Protein AF-A0A2N3T269-F1 (afdb_monomer_lite)

Structure (mmCIF, N/CA/C/O backbone):
data_AF-A0A2N3T269-F1
#
_entry.id   AF-A0A2N3T269-F1
#
loop_
_atom_site.group_PDB
_atom_site.id
_atom_site.type_symbol
_atom_site.label_atom_id
_atom_site.label_alt_id
_atom_site.label_comp_id
_atom_site.label_asym_id
_atom_site.label_entity_id
_atom_site.label_seq_id
_atom_site.pdbx_PDB_ins_code
_atom_site.Cartn_x
_atom_site.Cartn_y
_atom_site.Cartn_z
_atom_site.occupancy
_atom_site.B_iso_or_equiv
_atom_site.auth_seq_id
_atom_site.auth_comp_id
_atom_site.auth_asym_id
_atom_site.auth_atom_id
_atom_site.pdbx_PDB_model_num
ATOM 1 N N . MET A 1 1 ? 0.708 21.707 15.792 1.00 47.00 1 MET A N 1
ATOM 2 C CA . MET A 1 1 ? -0.274 21.480 16.881 1.00 47.00 1 MET A CA 1
ATOM 3 C C . MET A 1 1 ? -0.678 20.002 17.063 1.00 47.00 1 MET A C 1
ATOM 5 O O . MET A 1 1 ? -1.629 19.727 17.777 1.00 47.00 1 MET A O 1
ATOM 9 N N . LEU A 1 2 ? 0.077 19.028 16.522 1.00 50.47 2 LEU A N 1
ATOM 10 C CA . LEU A 1 2 ? -0.224 17.587 16.652 1.00 50.47 2 LEU A CA 1
ATOM 11 C C . LEU A 1 2 ? -0.039 17.019 18.075 1.00 50.47 2 LEU A C 1
ATOM 13 O O . LEU A 1 2 ? -0.678 16.038 18.439 1.00 50.47 2 LEU A O 1
ATOM 17 N N . LYS A 1 3 ? 0.832 17.637 18.887 1.00 46.22 3 LYS A N 1
ATOM 18 C CA . LYS A 1 3 ? 1.216 17.127 20.217 1.00 46.22 3 LYS A CA 1
ATOM 19 C C . LYS A 1 3 ? 0.056 17.078 21.225 1.00 46.22 3 LYS A C 1
ATOM 21 O O . LYS A 1 3 ? 0.114 16.280 22.152 1.00 46.22 3 LYS A O 1
ATOM 26 N N . ASN A 1 4 ? -1.004 17.867 21.021 1.00 51.56 4 ASN A N 1
ATOM 27 C CA . ASN A 1 4 ? -2.144 17.938 21.945 1.00 51.56 4 ASN A CA 1
ATOM 28 C C . ASN A 1 4 ? -3.233 16.886 21.676 1.00 51.56 4 ASN A C 1
ATOM 30 O O . ASN A 1 4 ? -4.095 16.689 22.524 1.00 51.56 4 ASN A O 1
ATOM 34 N N . ILE A 1 5 ? -3.210 16.209 20.522 1.00 54.91 5 ILE A N 1
ATOM 35 C CA . ILE A 1 5 ? -4.195 15.163 20.187 1.00 54.91 5 ILE A CA 1
ATOM 36 C C . ILE A 1 5 ? -3.780 13.819 20.804 1.00 54.91 5 ILE A C 1
ATOM 38 O O . ILE A 1 5 ? -4.626 13.067 21.272 1.00 54.91 5 ILE A O 1
ATOM 42 N N . LEU A 1 6 ? -2.470 13.560 20.881 1.00 52.62 6 LEU A N 1
ATOM 43 C CA . LEU A 1 6 ? -1.887 12.334 21.442 1.00 52.62 6 LEU A CA 1
ATOM 44 C C . LEU A 1 6 ? -2.044 12.196 22.970 1.00 52.62 6 LEU A C 1
ATOM 46 O O . LEU A 1 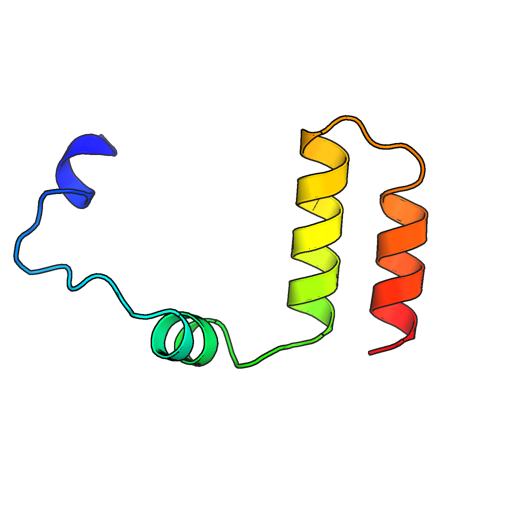6 ? -1.813 11.115 23.492 1.00 52.62 6 LEU A O 1
ATOM 50 N N . ASN A 1 7 ? -2.422 13.268 23.679 1.00 52.94 7 ASN A N 1
ATOM 51 C CA . ASN A 1 7 ? -2.505 13.327 25.148 1.00 52.94 7 ASN A CA 1
ATOM 52 C C . ASN A 1 7 ? -3.924 13.613 25.678 1.00 52.94 7 ASN A C 1
ATOM 54 O O . ASN A 1 7 ? -4.091 14.062 26.811 1.00 52.94 7 ASN A O 1
ATOM 58 N N . ARG A 1 8 ? -4.970 13.390 24.872 1.00 56.53 8 ARG A N 1
ATOM 59 C CA . ARG A 1 8 ? -6.345 13.435 25.384 1.00 56.53 8 ARG A CA 1
ATOM 60 C C . ARG A 1 8 ? -6.706 12.086 26.002 1.00 56.53 8 ARG A C 1
ATOM 62 O O . ARG A 1 8 ? -6.815 11.100 25.284 1.00 56.53 8 ARG A O 1
ATOM 69 N N . ASN A 1 9 ? -6.963 12.078 27.310 1.00 58.00 9 ASN A N 1
ATOM 70 C CA . ASN A 1 9 ? -7.457 10.910 28.054 1.00 58.00 9 ASN A CA 1
ATOM 71 C C . ASN A 1 9 ? -8.799 10.367 27.520 1.00 58.00 9 ASN A C 1
ATOM 73 O O . ASN A 1 9 ? -9.133 9.215 27.772 1.00 58.00 9 ASN A O 1
ATOM 77 N N . ASP A 1 10 ? -9.542 11.172 26.754 1.00 62.84 10 ASP A N 1
ATOM 78 C CA . ASP A 1 10 ? -10.801 10.786 26.103 1.00 62.84 10 ASP A CA 1
ATOM 79 C C . ASP A 1 10 ? -10.605 10.069 24.753 1.00 62.84 10 ASP A C 1
ATOM 81 O O . ASP A 1 10 ? -11.565 9.580 24.158 1.00 62.84 10 ASP A O 1
ATOM 85 N N . VAL A 1 11 ? -9.373 10.015 24.230 1.00 61.44 11 VAL A N 1
ATOM 86 C CA . VAL A 1 11 ? -9.060 9.341 22.964 1.00 61.44 11 VAL A CA 1
ATOM 87 C C . VAL A 1 11 ? -8.590 7.927 23.279 1.00 61.44 11 VAL A C 1
ATOM 89 O O . VAL A 1 11 ? -7.412 7.670 23.528 1.00 61.44 11 VAL A O 1
ATOM 92 N N . LYS A 1 12 ? -9.533 6.983 23.279 1.00 67.94 12 LYS A N 1
ATOM 93 C CA . LYS A 1 12 ? -9.221 5.559 23.417 1.00 67.94 12 LYS A CA 1
ATOM 94 C C . LYS A 1 12 ? -8.432 5.099 22.190 1.00 67.94 12 LYS A C 1
ATOM 96 O O . LYS A 1 12 ? -8.913 5.202 21.063 1.00 67.94 12 LYS A O 1
ATOM 101 N N . SER A 1 13 ? -7.229 4.573 22.412 1.00 65.69 13 SER A N 1
ATOM 102 C CA . SER A 1 13 ? -6.476 3.898 21.355 1.00 65.69 13 SER A CA 1
ATOM 103 C C . SER A 1 13 ? -7.254 2.657 20.920 1.00 65.69 13 SER A C 1
ATOM 105 O O . SER A 1 13 ? -7.522 1.766 21.728 1.00 65.69 13 SER A O 1
ATOM 107 N N . LEU A 1 14 ? -7.673 2.639 19.659 1.00 67.19 14 LEU A N 1
ATOM 108 C CA . LEU A 1 14 ? -8.428 1.538 19.072 1.00 67.19 14 LEU A CA 1
ATOM 109 C C . LEU A 1 14 ? -7.507 0.327 18.932 1.00 67.19 14 LEU A C 1
ATOM 111 O O . LEU A 1 14 ? -6.362 0.459 18.486 1.00 67.19 14 LEU A O 1
ATOM 115 N N . ASN A 1 15 ? -7.993 -0.861 19.275 1.00 66.56 15 ASN A N 1
ATOM 116 C CA . ASN A 1 15 ? -7.240 -2.080 18.979 1.00 66.56 15 ASN A CA 1
ATOM 117 C C . ASN A 1 15 ? -7.219 -2.342 17.455 1.00 66.56 15 ASN A C 1
ATOM 119 O O . ASN A 1 15 ? -7.999 -1.754 16.706 1.00 66.56 15 ASN A O 1
ATOM 123 N N . LYS A 1 16 ? -6.312 -3.208 16.975 1.00 59.81 16 LYS A N 1
ATOM 124 C CA . LYS A 1 16 ? -6.149 -3.476 15.529 1.00 59.81 16 LYS A CA 1
ATOM 125 C C . LYS A 1 16 ? -7.474 -3.833 14.847 1.00 59.81 16 LYS A C 1
ATOM 127 O O . LYS A 1 16 ? -7.739 -3.340 13.760 1.00 59.81 16 LYS A O 1
ATOM 132 N N . THR A 1 17 ? -8.315 -4.624 15.510 1.00 62.53 17 THR A N 1
ATOM 133 C CA . THR A 1 17 ? -9.627 -5.036 15.000 1.00 62.53 17 THR A CA 1
ATOM 134 C C . THR A 1 17 ? -10.588 -3.855 14.872 1.00 62.53 17 THR A C 1
ATOM 136 O O . THR A 1 17 ? -11.227 -3.698 13.839 1.00 62.53 17 THR A O 1
ATOM 139 N N . GLU A 1 18 ? -10.659 -2.980 15.875 1.00 62.12 18 GLU A N 1
ATOM 140 C CA . GLU A 1 18 ? -11.493 -1.774 15.843 1.00 62.12 18 GLU A CA 1
ATOM 141 C C . GLU A 1 18 ? -11.006 -0.768 14.790 1.00 62.12 18 GLU A C 1
ATOM 143 O O . GLU A 1 18 ? -11.819 -0.177 14.078 1.00 62.12 18 GLU A O 1
ATOM 148 N N . GLN A 1 19 ? -9.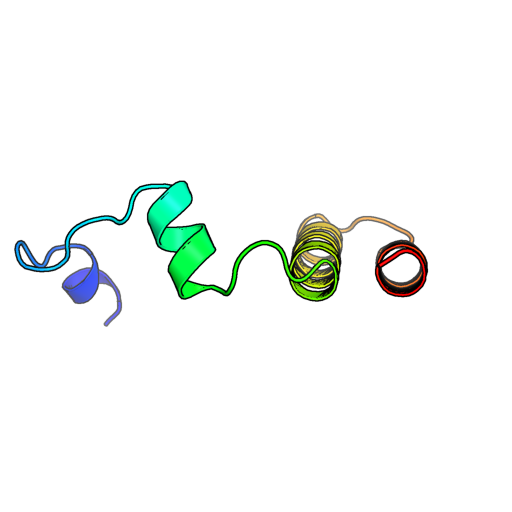687 -0.622 14.626 1.00 61.66 19 GLN A N 1
ATOM 149 C CA . GLN A 1 19 ? -9.113 0.181 13.543 1.00 61.66 19 GLN A CA 1
ATOM 150 C C . GLN A 1 19 ? -9.469 -0.392 12.168 1.00 61.66 19 GLN A C 1
ATOM 152 O O . GLN A 1 19 ? -9.810 0.367 11.264 1.00 61.66 19 GLN A O 1
ATOM 157 N N . SER A 1 20 ? -9.427 -1.717 12.004 1.00 55.72 20 SER A N 1
ATOM 158 C CA . SER A 1 20 ? -9.840 -2.384 10.765 1.00 55.72 20 SER A CA 1
ATOM 159 C C . SER A 1 20 ? -11.335 -2.217 10.481 1.00 55.72 20 SER A C 1
ATOM 161 O O . SER A 1 20 ? -11.697 -2.023 9.325 1.00 55.72 20 SER A O 1
ATOM 163 N N . SER A 1 21 ? -12.196 -2.233 11.502 1.00 59.03 21 SER A N 1
ATOM 164 C CA . SER A 1 21 ? -13.641 -2.012 11.342 1.00 59.03 21 SER A CA 1
ATOM 165 C C . SER A 1 21 ? -13.981 -0.571 10.951 1.00 59.03 21 SER A C 1
ATOM 167 O O . SER A 1 21 ? -14.850 -0.360 10.109 1.00 59.03 21 SER A O 1
ATOM 169 N N . ILE A 1 22 ? -13.282 0.422 11.514 1.00 63.69 22 ILE A N 1
ATOM 170 C CA . ILE A 1 22 ? -13.478 1.846 11.183 1.00 63.69 22 ILE A CA 1
ATOM 171 C C . ILE A 1 22 ? -12.914 2.180 9.800 1.00 63.69 22 ILE A C 1
ATOM 173 O O . ILE A 1 22 ? -13.527 2.940 9.054 1.00 63.69 22 ILE A O 1
ATOM 177 N N . ASN A 1 23 ? -11.784 1.579 9.424 1.00 58.41 23 ASN A N 1
ATOM 178 C CA . ASN A 1 23 ? -11.202 1.751 8.092 1.00 58.41 23 ASN A CA 1
ATOM 179 C C . ASN A 1 23 ? -11.911 0.927 7.002 1.00 58.41 23 ASN A C 1
ATOM 181 O O . ASN A 1 23 ? -11.471 0.955 5.854 1.00 58.41 23 ASN A O 1
ATOM 185 N N . GLY A 1 24 ? -13.007 0.233 7.337 1.00 48.66 24 GLY A N 1
ATOM 186 C CA . GLY A 1 24 ? -13.707 -0.673 6.433 1.00 48.66 24 GLY A CA 1
ATOM 187 C C . GLY A 1 24 ? -12.873 -1.928 6.203 1.00 48.66 24 GLY A C 1
ATOM 188 O O . GLY A 1 24 ? -11.917 -1.909 5.428 1.00 48.66 24 GLY A O 1
ATOM 189 N N . GLY A 1 25 ? -13.226 -3.008 6.909 1.00 52.66 25 GLY A N 1
ATOM 190 C CA . GLY A 1 25 ? -12.487 -4.271 6.929 1.00 52.66 25 GLY A CA 1
ATOM 191 C C . GLY A 1 25 ? -11.945 -4.651 5.553 1.00 52.66 25 GLY A C 1
ATOM 192 O O . GLY A 1 25 ? -12.712 -4.771 4.606 1.00 52.66 25 GLY A O 1
ATOM 193 N N . SER A 1 26 ? -10.614 -4.758 5.465 1.00 62.06 26 SER A N 1
ATOM 194 C CA . SER A 1 26 ? -9.843 -5.229 4.308 1.00 62.06 26 SER A CA 1
ATOM 195 C C . SER A 1 26 ? -10.511 -4.982 2.953 1.00 62.06 26 SER A C 1
ATOM 197 O O . SER A 1 26 ? -10.791 -5.913 2.200 1.00 62.06 26 SER A O 1
ATOM 199 N N . SER A 1 27 ? -10.738 -3.717 2.607 1.00 69.88 27 SER A N 1
ATOM 200 C CA . SER A 1 27 ? -10.805 -3.361 1.195 1.00 69.88 27 SER A CA 1
ATOM 201 C C . SER A 1 27 ? -9.425 -3.705 0.638 1.00 69.88 27 SER A C 1
ATOM 203 O O . SER A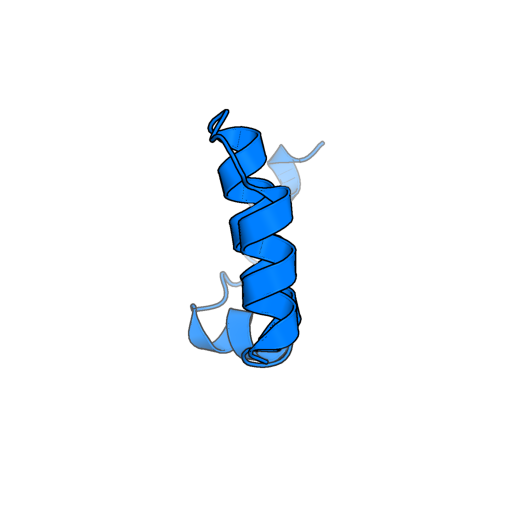 1 27 ? -8.432 -3.071 0.987 1.00 69.88 27 SER A O 1
ATOM 205 N N . CYS A 1 28 ? -9.328 -4.786 -0.134 1.00 76.56 28 CYS A N 1
ATOM 206 C CA . CYS A 1 28 ? -8.065 -5.245 -0.710 1.00 76.56 28 CYS A CA 1
ATOM 207 C C . CYS A 1 28 ? -7.334 -4.083 -1.419 1.00 76.56 28 CYS A C 1
ATOM 209 O O . CYS A 1 28 ? -6.130 -3.899 -1.270 1.00 76.56 28 CYS A O 1
ATOM 211 N N . PHE A 1 29 ? -8.100 -3.166 -2.016 1.00 80.50 29 PHE A N 1
ATOM 212 C CA . PHE A 1 29 ? -7.627 -1.890 -2.542 1.00 80.50 29 PHE A CA 1
ATOM 213 C C . PHE A 1 29 ? -6.898 -0.986 -1.520 1.00 80.50 29 PHE A C 1
ATOM 215 O O . PHE A 1 29 ? -5.874 -0.385 -1.851 1.00 80.50 29 PHE A O 1
ATOM 222 N N . LEU A 1 30 ? -7.397 -0.867 -0.284 1.00 82.25 30 LEU A N 1
ATOM 223 C CA . LEU A 1 30 ? -6.748 -0.107 0.794 1.00 82.25 30 LEU A CA 1
ATOM 224 C C . LEU A 1 30 ? -5.404 -0.723 1.198 1.00 82.25 30 LEU A C 1
ATOM 226 O O . LEU A 1 30 ? -4.447 0.026 1.389 1.00 82.25 30 LEU A O 1
ATOM 230 N N . ALA A 1 31 ? -5.317 -2.054 1.267 1.00 85.62 31 ALA A N 1
ATOM 231 C CA . ALA A 1 31 ? -4.063 -2.754 1.550 1.00 85.62 31 ALA A CA 1
ATOM 232 C C . ALA A 1 31 ? -3.032 -2.507 0.437 1.00 85.62 31 ALA A C 1
ATOM 234 O O . ALA A 1 31 ? -1.934 -2.030 0.720 1.00 85.62 31 ALA A O 1
ATOM 235 N N . CYS A 1 32 ? -3.433 -2.667 -0.830 1.00 87.56 32 CYS A N 1
ATOM 236 C CA . CYS A 1 32 ? -2.574 -2.368 -1.979 1.00 87.56 32 CYS A CA 1
ATOM 237 C C . CYS A 1 32 ? -2.055 -0.930 -1.959 1.00 87.56 32 CYS A C 1
ATOM 239 O O . CYS A 1 32 ? -0.888 -0.662 -2.247 1.00 87.56 32 CYS A O 1
ATOM 241 N N . ARG A 1 33 ? -2.921 0.026 -1.608 1.00 87.81 33 ARG A N 1
ATOM 242 C CA . ARG A 1 33 ? -2.535 1.434 -1.500 1.00 87.81 33 ARG A CA 1
ATOM 243 C C . ARG A 1 33 ? -1.552 1.669 -0.350 1.00 87.81 33 ARG A C 1
ATOM 245 O O . ARG A 1 33 ? -0.655 2.498 -0.494 1.00 87.81 33 ARG A O 1
ATOM 252 N N . GLN A 1 34 ? -1.723 0.986 0.779 1.00 87.19 34 GLN A N 1
ATOM 253 C CA . GLN A 1 34 ? -0.824 1.098 1.927 1.00 87.19 34 GLN A CA 1
ATOM 254 C C . GLN A 1 34 ? 0.574 0.568 1.577 1.00 87.19 34 GLN A C 1
ATOM 256 O O . GLN A 1 34 ? 1.559 1.266 1.824 1.00 87.19 34 GLN A O 1
ATOM 261 N N . ASP A 1 35 ? 0.648 -0.594 0.923 1.00 86.81 35 ASP A N 1
ATOM 262 C CA . ASP A 1 35 ? 1.905 -1.191 0.455 1.00 86.81 35 ASP A CA 1
ATOM 263 C C . ASP A 1 35 ? 2.600 -0.313 -0.588 1.00 86.81 35 ASP A C 1
ATOM 265 O O . ASP A 1 35 ? 3.808 -0.092 -0.506 1.00 86.81 35 ASP A O 1
ATOM 269 N N . TYR A 1 36 ? 1.839 0.287 -1.509 1.00 90.38 36 TYR A N 1
ATOM 270 C CA . TYR A 1 36 ? 2.372 1.251 -2.472 1.00 90.38 36 TYR A CA 1
ATOM 271 C C . TYR A 1 36 ? 3.048 2.448 -1.793 1.00 90.38 36 TYR A C 1
ATOM 273 O O . TYR A 1 36 ? 4.183 2.800 -2.121 1.00 90.38 36 TYR A O 1
ATOM 281 N N . ILE A 1 37 ? 2.364 3.069 -0.825 1.00 89.75 37 ILE A N 1
ATOM 282 C CA . ILE A 1 37 ? 2.898 4.217 -0.080 1.00 89.75 37 ILE A CA 1
ATOM 283 C C . ILE A 1 37 ? 4.133 3.803 0.727 1.00 89.75 37 ILE A C 1
ATOM 285 O O . ILE A 1 37 ? 5.112 4.548 0.764 1.00 89.75 37 ILE A O 1
ATOM 289 N N . SER A 1 38 ? 4.107 2.619 1.341 1.00 90.38 38 SER A N 1
ATOM 290 C CA . SER A 1 38 ? 5.245 2.092 2.094 1.00 90.38 38 SER A CA 1
ATOM 291 C C . SER A 1 38 ? 6.458 1.857 1.190 1.00 90.38 38 SER A C 1
ATOM 293 O O . SER A 1 38 ? 7.559 2.283 1.532 1.00 90.38 38 SER A O 1
ATOM 295 N N . CYS A 1 39 ? 6.250 1.263 0.012 1.00 91.12 39 CYS A N 1
ATOM 296 C CA . CYS A 1 39 ? 7.293 1.027 -0.984 1.00 91.12 39 CYS A CA 1
ATOM 297 C C . CYS A 1 39 ? 7.924 2.339 -1.480 1.00 91.12 39 CYS A C 1
ATOM 299 O O . CYS A 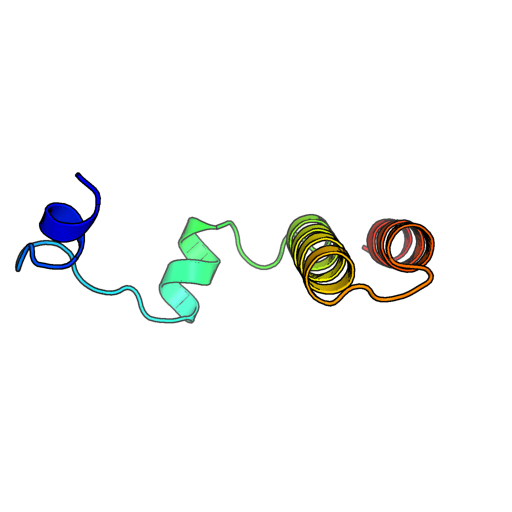1 39 ? 9.149 2.446 -1.552 1.00 91.12 39 CYS A O 1
ATOM 301 N N . LEU A 1 40 ? 7.111 3.371 -1.745 1.00 89.50 40 LEU A N 1
ATOM 302 C CA . LEU A 1 40 ? 7.621 4.704 -2.085 1.00 89.50 40 LEU A CA 1
ATOM 303 C C . LEU A 1 40 ? 8.434 5.317 -0.936 1.00 89.50 40 LEU A C 1
ATOM 305 O O . LEU A 1 40 ? 9.491 5.898 -1.174 1.00 89.50 40 LEU A O 1
ATOM 309 N N . GLY A 1 41 ? 7.958 5.176 0.304 1.00 87.31 41 GLY A N 1
ATOM 310 C CA . GLY A 1 41 ? 8.627 5.705 1.495 1.00 87.31 41 GLY A CA 1
ATOM 311 C C . GLY A 1 41 ? 9.981 5.053 1.785 1.00 87.31 41 GLY A C 1
ATOM 312 O O . GLY A 1 41 ? 10.880 5.723 2.288 1.00 87.31 41 GLY A O 1
ATOM 313 N N . SER A 1 42 ? 10.152 3.776 1.436 1.00 90.19 42 SER A N 1
ATOM 314 C CA . SER A 1 42 ? 11.421 3.054 1.577 1.00 90.19 42 SER A CA 1
ATOM 315 C C . SER A 1 42 ? 12.339 3.160 0.353 1.00 90.19 42 SER A C 1
ATOM 317 O O . SER A 1 42 ? 13.418 2.573 0.365 1.00 90.19 42 SER A O 1
ATOM 319 N N . GLY A 1 43 ? 11.930 3.869 -0.706 1.00 87.12 43 GLY A N 1
ATOM 320 C CA . GLY A 1 43 ? 12.695 3.963 -1.955 1.00 87.12 43 GLY A CA 1
ATOM 321 C C . GLY A 1 43 ? 12.766 2.643 -2.733 1.00 87.12 43 GLY A C 1
ATOM 322 O O . GLY A 1 43 ? 13.754 2.387 -3.418 1.00 87.12 43 GLY A O 1
ATOM 323 N N . GLY A 1 44 ? 11.749 1.787 -2.598 1.00 84.12 44 GLY A N 1
ATOM 324 C CA . GLY A 1 44 ? 11.663 0.519 -3.318 1.00 84.12 44 GLY A CA 1
ATOM 325 C C . GLY A 1 44 ? 11.525 0.712 -4.832 1.00 84.12 44 GLY A C 1
ATOM 326 O O . GLY A 1 44 ? 10.979 1.707 -5.312 1.00 84.12 44 GLY A O 1
ATOM 327 N N . ALA A 1 45 ? 12.014 -0.257 -5.603 1.00 84.12 45 ALA A N 1
ATOM 328 C CA . ALA A 1 45 ? 11.754 -0.329 -7.038 1.00 84.12 45 ALA A CA 1
ATOM 329 C C . ALA A 1 45 ? 10.386 -0.981 -7.297 1.00 84.12 45 ALA A C 1
ATOM 331 O O . ALA A 1 45 ? 9.900 -1.749 -6.477 1.00 84.12 45 ALA A O 1
ATOM 332 N N . ASN A 1 46 ? 9.780 -0.708 -8.456 1.00 90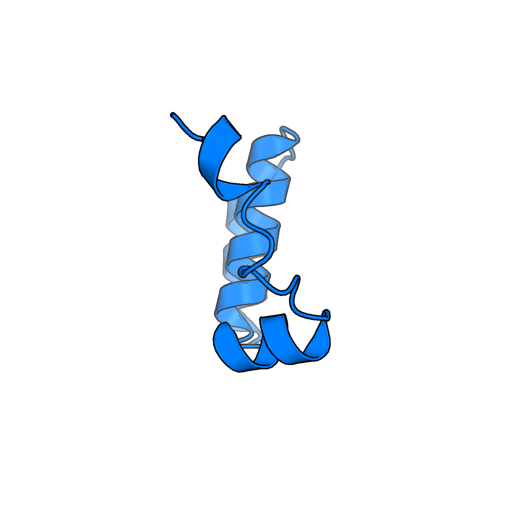.94 46 ASN A N 1
ATOM 333 C CA . ASN A 1 46 ? 8.551 -1.365 -8.934 1.00 90.94 46 ASN A CA 1
ATOM 334 C C . ASN A 1 46 ? 7.268 -1.146 -8.107 1.00 90.94 46 ASN A C 1
ATOM 336 O O . ASN A 1 46 ? 6.251 -1.754 -8.428 1.00 90.94 46 ASN A O 1
ATOM 340 N N . CYS A 1 47 ? 7.241 -0.202 -7.159 1.00 90.12 47 CYS A N 1
ATOM 341 C CA . CYS A 1 47 ? 6.065 0.071 -6.318 1.00 90.12 47 CYS A CA 1
ATOM 342 C C . CYS A 1 47 ? 4.754 0.232 -7.108 1.00 90.12 47 CYS A C 1
ATOM 344 O O . CYS A 1 47 ? 3.703 -0.255 -6.700 1.00 90.12 47 CYS A O 1
ATOM 346 N N . LEU A 1 48 ? 4.801 0.920 -8.256 1.00 90.50 48 LEU A N 1
ATOM 347 C CA . LEU A 1 48 ? 3.628 1.115 -9.110 1.00 90.50 48 LEU A CA 1
ATOM 348 C C . LEU A 1 48 ? 3.148 -0.199 -9.747 1.00 90.50 48 LEU A C 1
ATOM 350 O O . LEU A 1 48 ? 1.944 -0.416 -9.854 1.00 90.50 48 LEU A O 1
ATOM 354 N N . ALA A 1 49 ? 4.073 -1.067 -10.161 1.00 90.44 49 ALA A N 1
ATOM 355 C CA . ALA A 1 49 ? 3.741 -2.368 -10.731 1.00 90.44 49 ALA A CA 1
ATOM 356 C C . ALA A 1 49 ? 3.113 -3.281 -9.667 1.00 90.44 49 ALA A C 1
ATOM 358 O O . ALA A 1 49 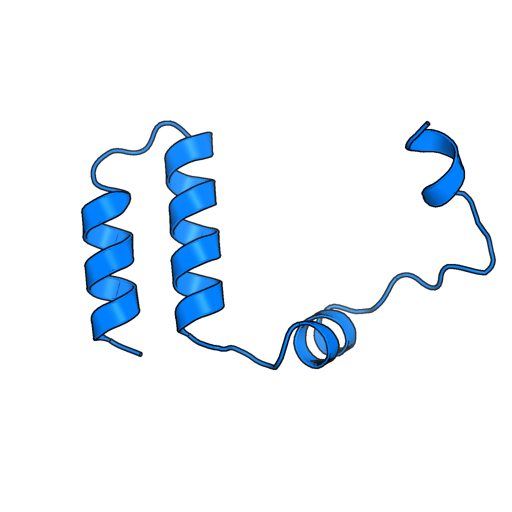? 2.065 -3.872 -9.925 1.00 90.44 49 ALA A O 1
ATOM 359 N N . ASP A 1 50 ? 3.679 -3.301 -8.457 1.00 86.31 50 ASP A N 1
ATOM 360 C CA . ASP A 1 50 ? 3.148 -4.066 -7.322 1.00 86.31 50 ASP A CA 1
ATOM 361 C C . ASP A 1 50 ? 1.757 -3.570 -6.906 1.00 86.31 50 ASP A C 1
ATOM 363 O O . ASP A 1 50 ? 0.851 -4.366 -6.663 1.00 86.31 50 ASP A O 1
ATOM 367 N N . TYR A 1 51 ? 1.537 -2.252 -6.919 1.00 89.25 51 TYR A N 1
ATOM 368 C CA . TYR A 1 51 ? 0.220 -1.665 -6.678 1.00 89.25 51 TYR A CA 1
ATOM 369 C C . TYR A 1 51 ? -0.820 -2.098 -7.718 1.00 89.25 51 TYR A C 1
ATOM 371 O O . TYR A 1 51 ? -1.945 -2.448 -7.356 1.00 89.25 51 TYR A O 1
ATOM 379 N N . ILE A 1 52 ? -0.466 -2.075 -9.007 1.00 89.19 52 ILE A N 1
ATOM 380 C CA . ILE A 1 52 ? -1.363 -2.482 -10.098 1.00 89.19 52 ILE A CA 1
ATOM 381 C C . ILE A 1 52 ? -1.679 -3.978 -10.005 1.00 89.19 52 ILE A C 1
ATOM 383 O O . ILE A 1 52 ? -2.843 -4.359 -10.147 1.00 89.19 52 ILE A O 1
ATOM 387 N N . ALA A 1 53 ? -0.670 -4.812 -9.742 1.00 89.75 53 ALA A N 1
ATOM 388 C CA . ALA A 1 53 ? -0.837 -6.251 -9.569 1.00 89.75 53 ALA A CA 1
ATOM 389 C C . ALA A 1 53 ? -1.742 -6.563 -8.371 1.00 89.75 53 ALA A C 1
ATOM 391 O O . ALA A 1 53 ? -2.727 -7.284 -8.520 1.00 89.75 53 ALA A O 1
ATOM 392 N N . CYS A 1 54 ? -1.472 -5.938 -7.223 1.00 86.50 54 CYS A N 1
ATOM 393 C CA . CYS A 1 54 ? -2.286 -6.071 -6.023 1.00 86.50 54 CYS A CA 1
ATOM 394 C C . CYS A 1 54 ? -3.732 -5.633 -6.287 1.00 86.50 54 CYS A C 1
ATOM 396 O O . CYS A 1 54 ? -4.660 -6.391 -6.029 1.00 86.50 54 CYS A O 1
ATOM 398 N N . ARG A 1 55 ? -3.942 -4.460 -6.901 1.00 84.69 55 ARG A N 1
ATOM 399 C CA . ARG A 1 55 ? -5.282 -3.959 -7.244 1.00 84.69 55 ARG A CA 1
ATOM 400 C C . ARG A 1 55 ? -6.042 -4.891 -8.193 1.00 84.69 55 ARG A C 1
ATOM 402 O O . ARG A 1 55 ? -7.263 -4.958 -8.107 1.00 84.69 55 ARG A O 1
ATOM 409 N N . SER A 1 56 ? -5.343 -5.551 -9.113 1.00 84.94 56 SER A N 1
ATOM 410 C CA . SER A 1 56 ? -5.955 -6.458 -10.093 1.00 84.94 56 SER A CA 1
ATOM 411 C C . SER A 1 56 ? -6.331 -7.816 -9.492 1.00 84.94 56 SER A C 1
ATOM 413 O O . SER A 1 56 ? -7.148 -8.522 -10.075 1.00 84.94 56 SER A O 1
ATOM 415 N N . ALA A 1 57 ? -5.747 -8.179 -8.348 1.00 82.12 57 ALA A N 1
ATOM 416 C CA . ALA A 1 57 ? -5.994 -9.437 -7.646 1.00 82.12 57 ALA A CA 1
ATOM 417 C C . ALA A 1 57 ? -7.120 -9.362 -6.587 1.00 82.12 57 ALA A C 1
ATOM 419 O O . ALA A 1 57 ? -7.363 -10.360 -5.912 1.00 82.12 57 ALA A O 1
ATOM 420 N N . CYS A 1 58 ? -7.766 -8.202 -6.419 1.00 73.69 58 CYS A N 1
ATOM 421 C CA . CYS A 1 58 ? -8.698 -7.894 -5.321 1.00 73.69 58 CYS A CA 1
ATOM 422 C C . CYS A 1 58 ? -10.179 -8.303 -5.499 1.00 73.69 58 CYS A C 1
ATOM 424 O O . CYS A 1 58 ? -10.749 -7.997 -6.563 1.00 73.69 58 CYS A O 1
#

Foldseek 3Di:
DVVVVVPDPPDDDDDPVRVCVVVPNCPLLVVLVVQLVVCVVVVHPCSVVSSVVSVVVD

Secondary structure (DSSP, 8-state):
-GGGTTT-TT-PPPPHHHHHHHT-TT-HHHHHHHHHHHHHHTT-SSHHHHHHHHHHT-

Sequence (58 aa):
MLKNILNRNDVKSLNKTEQSSINGGSSCFLACRQDYISCLGSGGANCLADYIACRSAC

pLDDT: mean 73.53, std 15.06, range [46.22, 91.12]

Radius of gyration: 15.39 Å; chains: 1; bounding box: 26×31×39 Å